Protein AF-A0A317SY64-F1 (afdb_monomer_lite)

Secondary structure (DSSP, 8-state):
---------------------------TTS--TTS----SPPPSS--PPPPPPPPPPHHHHHHHHHHHHHHHHHHTSTT--PPPPPTT---TTTSS--GGGGG------S---TTS---GGGS-GGGTGGGT----

Structure (mmCIF, N/CA/C/O backbone):
data_AF-A0A317SY64-F1
#
_entry.id   AF-A0A317SY64-F1
#
loop_
_atom_site.group_PDB
_atom_site.id
_atom_site.type_symbol
_atom_site.label_atom_id
_atom_site.label_alt_id
_atom_site.label_comp_id
_atom_site.label_asym_id
_atom_site.label_entity_id
_atom_site.label_seq_id
_atom_site.pdbx_PDB_ins_code
_atom_site.Cartn_x
_atom_site.Cartn_y
_atom_site.Cartn_z
_atom_site.occupancy
_atom_site.B_iso_or_equiv
_atom_site.auth_seq_id
_atom_site.auth_comp_id
_atom_site.auth_asym_id
_atom_site.auth_atom_id
_atom_site.pdbx_PDB_model_num
ATOM 1 N N . MET A 1 1 ? 81.385 -73.323 11.390 1.00 42.72 1 MET A N 1
ATOM 2 C CA . MET A 1 1 ? 80.982 -73.331 9.964 1.00 42.72 1 MET A CA 1
ATOM 3 C C . MET A 1 1 ? 80.923 -71.871 9.504 1.00 42.72 1 MET A C 1
ATOM 5 O O . MET A 1 1 ? 79.888 -71.245 9.625 1.00 42.72 1 MET A O 1
ATOM 9 N N . SER A 1 2 ? 82.038 -71.173 9.281 1.00 42.28 2 SER A N 1
ATOM 10 C CA . SER A 1 2 ? 82.942 -71.238 8.117 1.00 42.28 2 SER A CA 1
ATOM 11 C C . SER A 1 2 ? 82.227 -71.243 6.768 1.00 42.28 2 SER A C 1
ATOM 13 O O . SER A 1 2 ? 82.063 -72.303 6.176 1.00 42.28 2 SER A O 1
ATOM 15 N N . ARG A 1 3 ? 81.886 -70.054 6.260 1.00 48.53 3 ARG A N 1
ATOM 16 C CA . ARG A 1 3 ? 82.126 -69.690 4.853 1.00 48.53 3 ARG A CA 1
ATOM 17 C C . ARG A 1 3 ? 82.660 -68.264 4.819 1.00 48.53 3 ARG A C 1
ATOM 19 O O . ARG A 1 3 ? 81.912 -67.301 4.937 1.00 48.53 3 ARG A O 1
ATOM 26 N N . GLY A 1 4 ? 83.984 -68.174 4.776 1.00 39.56 4 GLY A N 1
ATOM 27 C CA . GLY A 1 4 ? 84.699 -66.925 4.586 1.00 39.56 4 GLY A CA 1
ATOM 28 C C . GLY A 1 4 ? 84.773 -66.517 3.117 1.00 39.56 4 GLY A C 1
ATOM 29 O O . GLY A 1 4 ? 84.416 -67.275 2.218 1.00 39.56 4 GLY A O 1
ATOM 30 N N . GLY A 1 5 ? 85.327 -65.323 2.919 1.00 41.75 5 GLY A N 1
ATOM 31 C CA . GLY A 1 5 ? 86.056 -64.967 1.707 1.00 41.75 5 GLY A CA 1
ATOM 32 C C . GLY A 1 5 ? 85.234 -64.307 0.608 1.00 41.75 5 GLY A C 1
ATOM 33 O O . GLY A 1 5 ? 84.983 -64.910 -0.428 1.00 41.75 5 GLY A O 1
ATOM 34 N N . ARG A 1 6 ? 84.931 -63.016 0.775 1.00 43.72 6 ARG A N 1
ATOM 35 C CA . ARG A 1 6 ? 84.718 -62.104 -0.358 1.00 43.72 6 ARG A CA 1
ATOM 36 C C . ARG A 1 6 ? 85.749 -60.973 -0.281 1.00 43.72 6 ARG A C 1
ATOM 38 O O . ARG A 1 6 ? 85.439 -59.851 0.095 1.00 43.72 6 ARG A O 1
ATOM 45 N N . GLY A 1 7 ? 87.004 -61.311 -0.594 1.00 43.38 7 GLY A N 1
ATOM 46 C CA . GLY A 1 7 ? 87.913 -60.355 -1.235 1.00 43.38 7 GLY A CA 1
ATOM 47 C C . GLY A 1 7 ? 87.353 -60.081 -2.635 1.00 43.38 7 GLY A C 1
ATOM 48 O O . GLY A 1 7 ? 86.737 -60.953 -3.235 1.00 43.38 7 GLY A O 1
ATOM 49 N N . GLY A 1 8 ? 87.409 -58.884 -3.187 1.00 41.44 8 GLY A N 1
ATOM 50 C CA . GLY A 1 8 ? 88.521 -57.955 -3.146 1.00 41.44 8 GLY A CA 1
ATOM 51 C C . GLY A 1 8 ? 88.724 -57.530 -4.596 1.00 41.44 8 GLY A C 1
ATOM 52 O O . GLY A 1 8 ? 89.198 -58.305 -5.414 1.00 41.44 8 GLY A O 1
ATOM 53 N N . PHE A 1 9 ? 88.237 -56.330 -4.888 1.00 39.56 9 PHE A N 1
ATOM 54 C CA . PHE A 1 9 ? 88.427 -55.503 -6.075 1.00 39.56 9 PHE A CA 1
ATOM 55 C C . PHE A 1 9 ? 89.703 -55.780 -6.902 1.00 39.56 9 PHE A C 1
ATOM 57 O O . PHE A 1 9 ? 90.787 -55.835 -6.325 1.00 39.56 9 PHE A O 1
ATOM 64 N N . ARG A 1 10 ? 89.603 -55.734 -8.245 1.00 43.59 10 ARG A N 1
ATOM 65 C CA . ARG A 1 10 ? 90.159 -54.655 -9.111 1.00 43.59 10 ARG A CA 1
ATOM 66 C C . ARG A 1 10 ? 90.205 -55.044 -10.598 1.00 43.59 10 ARG A C 1
ATOM 68 O O . ARG A 1 10 ? 90.651 -56.125 -10.953 1.00 43.59 10 ARG A O 1
ATOM 75 N N . GLY A 1 11 ? 89.841 -54.071 -11.433 1.00 38.19 11 GLY A N 1
ATOM 76 C CA . GLY A 1 11 ? 90.027 -54.035 -12.886 1.00 38.19 11 GLY A CA 1
ATOM 77 C C . GLY A 1 11 ? 88.705 -53.669 -13.562 1.00 38.19 11 GLY A C 1
ATOM 78 O O . GLY A 1 11 ? 87.815 -54.499 -13.612 1.00 38.19 11 GLY A O 1
ATOM 79 N N . GLY A 1 12 ? 88.432 -52.454 -14.028 1.00 41.75 12 GLY A N 1
ATOM 80 C CA . GLY A 1 12 ? 89.288 -51.312 -14.332 1.00 41.75 12 GLY A CA 1
ATOM 81 C C . GLY A 1 12 ? 88.802 -50.724 -15.661 1.00 41.75 12 GLY A C 1
ATOM 82 O O . GLY A 1 12 ? 89.059 -51.324 -16.695 1.00 41.75 12 GLY A O 1
ATOM 83 N N . GLY A 1 13 ? 88.107 -49.578 -15.610 1.00 38.66 13 GLY A N 1
ATOM 84 C CA . GLY A 1 13 ? 87.653 -48.780 -16.770 1.00 38.66 13 GLY A CA 1
ATOM 85 C C . GLY A 1 13 ? 86.379 -49.309 -17.453 1.00 38.66 13 GLY A C 1
ATOM 86 O O . GLY A 1 13 ? 86.152 -50.506 -17.487 1.00 38.66 13 GLY A O 1
ATOM 87 N N . ASN A 1 14 ? 85.472 -48.516 -18.024 1.00 40.38 14 ASN A N 1
ATOM 88 C CA . ASN A 1 14 ? 85.381 -47.071 -18.201 1.00 40.38 14 ASN A CA 1
ATOM 89 C C . ASN A 1 14 ? 83.910 -46.727 -18.563 1.00 40.38 14 ASN A C 1
ATOM 91 O O . ASN A 1 14 ? 83.360 -47.303 -19.492 1.00 40.38 14 ASN A O 1
ATOM 95 N N . PHE A 1 15 ? 83.310 -45.831 -17.779 1.00 42.59 15 PHE A N 1
ATOM 96 C CA . PHE A 1 15 ? 82.158 -44.933 -17.985 1.00 42.59 15 PHE A CA 1
ATOM 97 C C . PHE A 1 15 ? 81.267 -44.966 -19.249 1.00 42.59 15 PHE A C 1
ATOM 99 O O . PHE A 1 15 ? 81.743 -44.906 -20.378 1.00 42.59 15 PHE A O 1
ATOM 106 N N . GLY A 1 16 ? 79.962 -44.786 -18.983 1.00 39.19 16 GLY A N 1
ATOM 107 C CA . GLY A 1 16 ? 78.96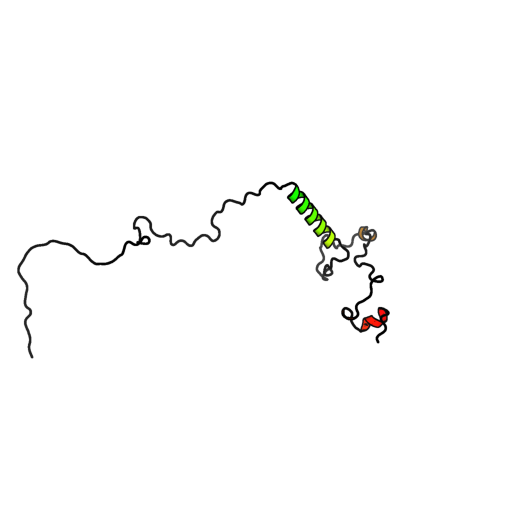2 -44.125 -19.842 1.00 39.19 16 GLY A CA 1
ATOM 108 C C . GLY A 1 16 ? 77.626 -44.874 -19.792 1.00 39.19 16 GLY A C 1
ATOM 109 O O . GLY A 1 16 ? 77.484 -45.884 -20.457 1.00 39.19 16 GLY A O 1
ATOM 110 N N . GLY A 1 17 ? 76.635 -44.555 -18.960 1.00 43.00 17 GLY A N 1
ATOM 111 C CA . GLY A 1 17 ? 76.038 -43.250 -18.686 1.00 43.00 17 GLY A CA 1
ATOM 112 C C . GLY A 1 17 ? 74.553 -43.361 -19.063 1.00 43.00 17 GLY A C 1
ATOM 113 O O . GLY A 1 17 ? 74.250 -43.712 -20.196 1.00 43.00 17 GLY A O 1
ATOM 114 N N . GLY A 1 18 ? 73.634 -43.117 -18.125 1.00 39.78 18 GLY A N 1
ATOM 115 C CA . GLY A 1 18 ? 72.197 -43.081 -18.428 1.00 39.78 18 GLY A CA 1
ATOM 116 C C . GLY A 1 18 ? 71.315 -43.639 -17.318 1.00 39.78 18 GLY A C 1
ATOM 117 O O . GLY A 1 18 ? 70.892 -44.789 -17.371 1.00 39.78 18 GLY A O 1
ATOM 118 N N . GLY A 1 19 ? 71.036 -42.810 -16.310 1.00 48.09 19 GLY A N 1
ATOM 119 C CA . GLY A 1 19 ? 69.940 -43.053 -15.379 1.00 48.09 19 GLY A CA 1
ATOM 120 C C . GLY A 1 19 ? 68.599 -42.962 -16.107 1.00 48.09 19 GLY A C 1
ATOM 121 O O . GLY A 1 19 ? 68.340 -41.995 -16.815 1.00 48.09 19 GLY A O 1
ATOM 122 N N . GLY A 1 20 ? 67.755 -43.969 -15.914 1.00 42.34 20 GLY A N 1
ATOM 123 C CA . GLY A 1 20 ? 66.376 -44.003 -16.392 1.00 42.34 20 GLY A CA 1
ATOM 124 C C . GLY A 1 20 ? 65.478 -44.548 -15.293 1.00 42.34 20 GLY A C 1
ATOM 125 O O . GLY A 1 20 ? 64.973 -45.662 -15.395 1.00 42.34 20 GLY A O 1
ATOM 126 N N . GLY A 1 21 ? 65.360 -43.789 -14.200 1.00 41.97 21 GLY A N 1
ATOM 127 C CA . GLY A 1 21 ? 64.334 -44.000 -13.182 1.00 41.97 21 GLY A CA 1
ATOM 128 C C . GLY A 1 21 ? 62.969 -43.655 -13.771 1.00 41.97 21 GLY A C 1
ATOM 129 O O . GLY A 1 21 ? 62.820 -42.643 -14.452 1.00 41.97 21 GLY A O 1
ATOM 130 N N . GLY A 1 22 ? 62.007 -44.548 -13.570 1.00 44.12 22 GLY A N 1
ATOM 131 C CA . GLY A 1 22 ? 60.723 -44.530 -14.249 1.00 44.12 22 GLY A CA 1
ATOM 132 C C . GLY A 1 22 ? 59.766 -43.421 -13.814 1.00 44.12 22 GLY A C 1
ATOM 133 O O . GLY A 1 22 ? 59.813 -42.930 -12.693 1.00 44.12 22 GLY A O 1
ATOM 134 N N . GLY A 1 23 ? 58.807 -43.168 -14.705 1.00 48.53 23 GLY A N 1
ATOM 135 C CA . GLY A 1 23 ? 57.405 -43.026 -14.323 1.00 48.53 23 GLY A CA 1
ATOM 136 C C . GLY A 1 23 ? 56.928 -41.619 -13.985 1.00 48.53 23 GLY A C 1
ATOM 137 O O . GLY A 1 23 ? 56.917 -41.214 -12.831 1.00 48.53 23 GLY A O 1
ATOM 138 N N . GLY A 1 24 ? 56.379 -40.945 -14.992 1.00 49.06 24 GLY A N 1
ATOM 139 C CA . GLY A 1 24 ? 55.455 -39.829 -14.819 1.00 49.06 24 GLY A CA 1
ATOM 140 C C . GLY A 1 24 ? 54.746 -39.550 -16.136 1.00 49.06 24 GLY A C 1
ATOM 141 O O . GLY A 1 24 ? 55.224 -38.759 -16.937 1.00 49.06 24 GLY A O 1
ATOM 142 N N . MET A 1 25 ? 53.657 -40.276 -16.399 1.00 48.28 25 MET A N 1
ATOM 143 C CA . MET A 1 25 ? 52.815 -40.128 -17.588 1.00 48.28 25 MET A CA 1
ATOM 144 C C . MET A 1 25 ? 52.417 -38.662 -17.820 1.00 48.28 25 MET A C 1
ATOM 146 O O . MET A 1 25 ? 51.696 -38.074 -17.016 1.00 48.28 25 MET A O 1
ATOM 150 N N . GLY A 1 26 ? 52.814 -38.114 -18.970 1.00 50.81 26 GLY A N 1
ATOM 151 C CA . GLY A 1 26 ? 52.243 -36.896 -19.538 1.00 50.81 26 GLY A CA 1
ATOM 152 C C . GLY A 1 26 ? 50.821 -37.156 -20.029 1.00 50.81 26 GLY A C 1
ATOM 153 O O . GLY A 1 26 ? 50.593 -37.385 -21.213 1.00 50.81 26 GLY A O 1
ATOM 154 N N . GLY A 1 27 ? 49.861 -37.179 -19.106 1.00 58.81 27 GLY A N 1
ATOM 155 C CA . GLY A 1 27 ? 48.469 -36.888 -19.444 1.00 58.81 27 GLY A CA 1
ATOM 156 C C . GLY A 1 27 ? 48.284 -35.377 -19.648 1.00 58.81 27 GLY A C 1
ATOM 157 O O . GLY A 1 27 ? 49.171 -34.608 -19.283 1.00 58.81 27 GLY A O 1
ATOM 158 N N . PRO A 1 28 ? 47.123 -34.908 -20.136 1.00 60.75 28 PRO A N 1
ATOM 159 C CA . PRO A 1 28 ? 46.818 -33.472 -20.258 1.00 60.75 28 PRO A CA 1
ATOM 160 C C . PRO A 1 28 ? 46.777 -32.719 -18.909 1.00 60.75 28 PRO A C 1
ATOM 162 O O . PRO A 1 28 ? 46.521 -31.522 -18.876 1.00 60.75 28 PRO A O 1
ATOM 165 N N . PHE A 1 29 ? 47.025 -33.427 -17.803 1.00 60.09 29 PHE A N 1
ATOM 166 C CA . PHE A 1 29 ? 47.128 -32.928 -16.432 1.00 60.09 29 PHE A CA 1
ATOM 167 C C . PHE A 1 29 ? 48.529 -33.161 -15.830 1.00 60.09 29 PHE A C 1
ATOM 169 O O . PHE A 1 29 ? 48.696 -33.100 -14.614 1.00 60.09 29 PHE A O 1
ATOM 176 N N . GLY A 1 30 ? 49.524 -33.505 -16.658 1.00 61.59 30 GLY A N 1
ATOM 177 C CA . GLY A 1 30 ? 50.922 -33.578 -16.239 1.00 61.59 30 GLY A CA 1
ATOM 178 C C . GLY A 1 30 ? 51.391 -32.207 -15.759 1.00 61.59 30 GLY A C 1
ATOM 179 O O . GLY A 1 30 ? 51.041 -31.194 -16.356 1.00 61.59 30 GLY A O 1
ATOM 180 N N . HIS A 1 31 ? 52.132 -32.183 -14.654 1.00 63.72 31 HIS A N 1
ATOM 181 C CA . HIS A 1 31 ? 52.641 -30.963 -14.035 1.00 63.72 31 HIS A CA 1
ATOM 182 C C . HIS A 1 31 ? 53.563 -30.237 -15.029 1.00 63.72 31 HIS A C 1
ATOM 184 O O . HIS A 1 31 ? 54.696 -30.669 -15.234 1.00 63.72 31 HIS A O 1
ATOM 190 N N . ASP A 1 32 ? 53.047 -29.200 -15.692 1.00 70.31 32 ASP A N 1
ATOM 191 C CA . ASP A 1 32 ? 53.819 -28.347 -16.593 1.00 70.31 32 ASP A CA 1
ATOM 192 C C . ASP A 1 32 ? 54.788 -27.508 -15.741 1.00 70.31 32 ASP A C 1
ATOM 194 O O . ASP A 1 32 ? 54.327 -26.686 -14.943 1.00 70.31 32 ASP A O 1
ATOM 198 N N . PRO A 1 33 ? 56.114 -27.735 -15.830 1.00 70.62 33 PRO A N 1
ATOM 199 C CA . PRO A 1 33 ? 57.090 -27.038 -14.996 1.00 70.62 33 PRO A CA 1
ATOM 200 C C . PRO A 1 33 ? 57.112 -25.522 -15.236 1.00 70.62 33 PRO A C 1
ATOM 202 O O . PRO A 1 33 ? 57.581 -24.792 -14.363 1.00 70.62 33 PRO A O 1
ATOM 205 N N . ASP A 1 34 ? 56.583 -25.051 -16.369 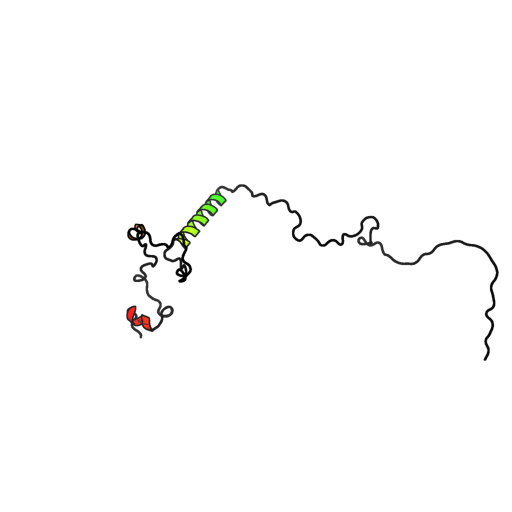1.00 76.94 34 ASP A N 1
ATOM 206 C CA . ASP A 1 34 ? 56.505 -23.629 -16.703 1.00 76.94 34 ASP A CA 1
ATOM 207 C C . ASP A 1 34 ? 55.224 -22.954 -16.165 1.00 76.94 34 ASP A C 1
ATOM 209 O O . ASP A 1 34 ? 55.121 -21.725 -16.186 1.00 76.94 34 ASP A O 1
ATOM 213 N N . ASN A 1 35 ? 54.260 -23.721 -15.631 1.00 72.75 35 ASN A N 1
ATOM 214 C CA . ASN A 1 35 ? 53.009 -23.202 -15.070 1.00 72.75 35 ASN A CA 1
ATOM 215 C C . ASN A 1 35 ? 52.678 -23.853 -13.709 1.00 72.75 35 ASN A C 1
ATOM 217 O O . ASN A 1 35 ? 51.888 -24.805 -13.647 1.00 72.75 35 ASN A O 1
ATOM 221 N N . PRO A 1 36 ? 53.259 -23.359 -12.597 1.00 76.25 36 PRO A N 1
ATOM 222 C CA . PRO A 1 36 ? 52.965 -23.891 -11.273 1.00 76.25 36 PRO A CA 1
ATOM 223 C C . PRO A 1 36 ? 51.478 -23.683 -10.925 1.00 76.25 36 PRO A C 1
ATOM 225 O O . PRO A 1 36 ? 50.932 -22.610 -11.186 1.00 76.25 36 PRO A O 1
ATOM 228 N N . PRO A 1 37 ? 50.801 -24.677 -10.321 1.00 73.19 37 PRO A N 1
ATOM 229 C CA . PRO A 1 37 ? 49.408 -24.531 -9.920 1.00 73.19 37 PRO A CA 1
ATOM 230 C C . PRO A 1 37 ? 49.269 -23.463 -8.833 1.00 73.19 37 PRO A C 1
ATOM 232 O O . PRO A 1 37 ? 50.032 -23.429 -7.865 1.00 73.19 37 PRO A O 1
ATOM 235 N N . ASP A 1 38 ? 48.270 -22.601 -8.997 1.00 76.19 38 ASP A N 1
ATOM 236 C CA . ASP A 1 38 ? 47.914 -21.604 -7.998 1.00 76.19 38 ASP A CA 1
ATOM 237 C C . ASP A 1 38 ? 47.234 -22.292 -6.803 1.00 76.19 38 ASP A C 1
ATOM 239 O O . ASP A 1 38 ? 46.145 -22.857 -6.923 1.00 76.19 38 ASP A O 1
ATOM 243 N N . TYR A 1 39 ? 47.912 -22.281 -5.654 1.00 76.81 39 TYR A N 1
ATOM 244 C CA . TYR A 1 39 ? 47.413 -22.821 -4.385 1.00 76.81 39 TYR A CA 1
ATOM 245 C C . TYR A 1 39 ? 46.709 -21.759 -3.530 1.00 76.81 39 TYR A C 1
ATOM 247 O O . TYR A 1 39 ? 46.363 -22.028 -2.375 1.00 76.81 39 TYR A O 1
ATOM 255 N N . SER A 1 40 ? 46.532 -20.542 -4.054 1.00 78.56 40 SER A N 1
ATOM 256 C CA . SER A 1 40 ? 45.777 -19.508 -3.363 1.00 78.56 40 SER A CA 1
ATOM 257 C C . SER A 1 40 ? 44.300 -19.898 -3.273 1.00 78.56 40 SER A C 1
ATOM 259 O O . SER A 1 40 ? 43.727 -20.551 -4.148 1.00 78.56 40 SER A O 1
ATOM 261 N N . THR A 1 41 ? 43.661 -19.544 -2.161 1.00 81.81 41 THR A N 1
ATOM 262 C CA . THR A 1 41 ? 42.221 -19.748 -2.021 1.00 81.81 41 THR A CA 1
ATOM 263 C C . THR A 1 41 ? 41.505 -18.838 -3.008 1.00 81.81 41 THR A C 1
ATOM 265 O O . THR A 1 41 ? 41.751 -17.632 -2.999 1.00 81.81 41 THR A O 1
ATOM 268 N N . THR A 1 42 ? 40.581 -19.381 -3.800 1.00 79.44 42 THR A N 1
ATOM 269 C CA . THR A 1 42 ? 39.721 -18.566 -4.665 1.00 79.44 42 THR A CA 1
ATOM 270 C C . THR A 1 42 ? 39.034 -17.481 -3.844 1.00 79.44 42 THR A C 1
ATOM 272 O O . THR A 1 42 ? 38.459 -17.774 -2.790 1.00 79.44 42 THR A O 1
ATOM 275 N N . GLU A 1 43 ? 39.068 -16.242 -4.325 1.00 83.25 43 GLU A N 1
ATOM 276 C CA . GLU A 1 43 ? 38.383 -15.137 -3.665 1.00 83.25 43 GLU A CA 1
ATOM 277 C C . GLU A 1 43 ? 36.883 -15.439 -3.537 1.00 83.25 43 GLU A C 1
ATOM 279 O O . GLU A 1 43 ? 36.246 -15.904 -4.484 1.00 83.25 43 GLU A O 1
ATOM 284 N N . LEU A 1 44 ? 36.302 -15.154 -2.366 1.00 86.56 44 LEU A N 1
ATOM 285 C CA . LEU A 1 44 ? 34.871 -15.373 -2.105 1.00 86.56 44 LEU A CA 1
ATOM 286 C C . LEU A 1 44 ? 33.971 -14.593 -3.078 1.00 86.56 44 LEU A C 1
ATOM 288 O O . LEU A 1 44 ? 32.844 -15.006 -3.347 1.00 86.56 44 LEU A O 1
ATOM 292 N N . PHE A 1 45 ? 34.472 -13.469 -3.594 1.00 85.62 45 PHE A N 1
ATOM 293 C CA . PHE A 1 45 ? 33.772 -12.592 -4.524 1.00 85.62 45 PHE A CA 1
ATOM 294 C C . PHE A 1 45 ? 34.725 -12.185 -5.647 1.00 85.62 45 PHE A C 1
ATOM 296 O O . PHE A 1 45 ? 35.335 -11.119 -5.557 1.00 85.62 45 PHE A O 1
ATOM 303 N N . PRO A 1 46 ? 34.874 -13.015 -6.697 1.00 88.31 46 PRO A N 1
ATOM 304 C CA . PRO A 1 46 ? 35.682 -12.629 -7.841 1.00 88.31 46 PRO A CA 1
ATOM 305 C C . PRO A 1 46 ? 35.136 -11.320 -8.436 1.00 88.31 46 PRO A C 1
ATOM 307 O O . PRO A 1 46 ? 33.916 -11.109 -8.428 1.00 88.31 46 PRO A O 1
ATOM 310 N N . PRO A 1 47 ? 35.996 -10.439 -8.969 1.00 87.50 47 PRO A N 1
ATOM 311 C CA . PRO A 1 47 ? 35.564 -9.173 -9.544 1.00 87.50 47 PRO A CA 1
ATOM 312 C C . PRO A 1 47 ? 34.685 -9.430 -10.774 1.00 87.50 47 PRO A C 1
ATOM 314 O O . PRO A 1 47 ? 35.168 -9.740 -11.862 1.00 87.50 47 PRO A O 1
ATOM 317 N N . GLN A 1 48 ? 33.370 -9.313 -10.596 1.00 87.19 48 GLN A N 1
ATOM 318 C CA . GLN A 1 48 ? 32.395 -9.399 -11.679 1.00 87.19 48 GLN A CA 1
ATOM 319 C C . GLN A 1 48 ? 32.030 -7.994 -12.166 1.00 87.19 48 GLN A C 1
ATOM 321 O O . GLN A 1 48 ? 31.879 -7.083 -11.343 1.00 87.19 48 GLN A O 1
ATOM 326 N N . PRO A 1 49 ? 31.858 -7.782 -13.486 1.00 88.75 49 PRO A N 1
ATOM 327 C CA . PRO A 1 49 ? 31.334 -6.519 -13.977 1.00 88.75 49 PRO A CA 1
ATOM 328 C C . PRO A 1 49 ? 29.935 -6.291 -13.385 1.00 88.75 49 PRO A C 1
ATOM 330 O O . PRO A 1 49 ? 29.152 -7.241 -13.273 1.00 88.75 49 PRO A O 1
ATOM 333 N N . PRO A 1 50 ? 29.595 -5.051 -12.995 1.00 89.88 50 PRO A N 1
ATOM 334 C CA . PRO A 1 50 ? 28.285 -4.773 -12.434 1.00 89.88 50 PRO A CA 1
ATOM 335 C C . PRO A 1 50 ? 27.196 -5.098 -13.468 1.00 89.88 50 PRO A C 1
ATOM 337 O O . PRO A 1 50 ? 27.381 -4.827 -14.660 1.00 89.88 50 PRO A O 1
ATOM 340 N N . PRO A 1 51 ? 26.044 -5.649 -13.048 1.00 91.56 51 PRO A N 1
ATOM 341 C CA . PRO A 1 51 ? 24.942 -5.895 -13.965 1.00 91.56 51 PRO A CA 1
ATOM 342 C C . PRO A 1 51 ? 24.446 -4.561 -14.533 1.00 91.56 51 PRO A C 1
ATOM 344 O O . PRO A 1 51 ? 24.033 -3.672 -13.786 1.00 91.56 51 PRO A O 1
ATOM 347 N N . VAL A 1 52 ? 24.479 -4.414 -15.858 1.00 92.25 52 VAL A N 1
ATOM 348 C CA . VAL A 1 52 ? 23.953 -3.225 -16.541 1.00 92.25 52 VAL A CA 1
ATOM 349 C C . VAL A 1 52 ? 22.445 -3.408 -16.737 1.00 92.25 52 VAL A C 1
ATOM 351 O O . VAL A 1 52 ? 22.034 -4.348 -17.420 1.00 92.25 52 VAL A O 1
ATOM 354 N N . PRO A 1 53 ? 21.591 -2.555 -16.144 1.00 90.19 53 PRO A N 1
ATOM 355 C CA . PRO A 1 53 ? 20.152 -2.689 -16.299 1.00 90.19 53 PRO A CA 1
ATOM 356 C C . PRO A 1 53 ? 19.712 -2.234 -17.693 1.00 90.19 53 PRO A C 1
ATOM 358 O O . PRO A 1 53 ? 20.094 -1.163 -18.167 1.00 90.19 53 PRO A O 1
ATOM 361 N N . ASN A 1 54 ? 18.837 -3.016 -18.323 1.00 89.75 54 ASN A N 1
ATOM 362 C CA . ASN A 1 54 ? 18.174 -2.593 -19.551 1.00 89.75 54 ASN A CA 1
ATOM 363 C C . ASN A 1 54 ? 17.178 -1.454 -19.262 1.00 89.75 54 ASN A C 1
ATOM 365 O O . ASN A 1 54 ? 16.539 -1.443 -18.202 1.00 89.75 54 ASN A O 1
ATOM 369 N N . PRO A 1 55 ? 16.999 -0.497 -20.192 1.00 91.25 55 PRO A N 1
ATOM 370 C CA . PRO A 1 55 ? 15.964 0.515 -20.047 1.00 91.25 55 PRO A CA 1
ATOM 371 C C . PRO A 1 55 ? 14.584 -0.148 -20.067 1.00 91.25 55 PRO A C 1
ATOM 373 O O . PRO A 1 55 ? 14.320 -1.033 -20.878 1.00 91.25 55 PRO A O 1
ATOM 376 N N . LEU A 1 56 ? 13.679 0.310 -19.198 1.00 91.88 56 LEU A N 1
ATOM 377 C CA . LEU A 1 56 ? 12.356 -0.304 -19.089 1.00 91.88 56 LEU A CA 1
ATOM 378 C C . LEU A 1 56 ? 11.548 -0.138 -20.385 1.00 91.88 56 LEU A C 1
ATOM 380 O O . LEU A 1 56 ? 11.459 0.955 -20.960 1.00 91.88 56 LEU A O 1
ATOM 384 N N . SER A 1 57 ? 10.844 -1.193 -20.775 1.00 96.00 57 SER A N 1
ATOM 385 C CA . SER A 1 57 ? 9.793 -1.139 -21.787 1.00 96.00 57 SER A CA 1
ATOM 386 C C . SER A 1 57 ? 8.566 -0.360 -21.281 1.00 96.00 57 SER A C 1
ATOM 388 O O . SER A 1 57 ? 8.334 -0.193 -20.079 1.00 96.00 57 SER A O 1
ATOM 390 N N . LYS A 1 58 ? 7.722 0.130 -22.200 1.00 96.81 58 LYS A N 1
ATOM 391 C CA . LYS A 1 58 ? 6.459 0.820 -21.856 1.00 96.81 58 LYS A CA 1
ATOM 392 C C . LYS A 1 58 ? 5.512 -0.079 -21.046 1.00 96.81 58 LYS A C 1
ATOM 394 O O . LYS A 1 58 ? 4.821 0.420 -20.154 1.00 96.81 58 LYS A O 1
ATOM 399 N N . ASN A 1 59 ? 5.514 -1.382 -21.335 1.00 97.38 59 ASN A N 1
ATOM 400 C CA . ASN A 1 59 ? 4.690 -2.375 -20.642 1.00 97.38 59 ASN A CA 1
ATOM 401 C C . ASN A 1 59 ? 5.194 -2.610 -19.214 1.00 97.38 59 ASN A C 1
ATOM 403 O O . ASN A 1 59 ? 4.414 -2.560 -18.266 1.00 97.38 59 ASN A O 1
ATOM 407 N N . GLU A 1 60 ? 6.506 -2.768 -19.048 1.00 97.31 60 GLU A N 1
ATOM 408 C CA . GLU A 1 60 ? 7.148 -2.940 -17.740 1.00 97.31 60 GLU A CA 1
ATOM 409 C C . GLU A 1 60 ? 6.894 -1.738 -16.832 1.00 97.31 60 GLU A C 1
ATOM 411 O O . GLU A 1 60 ? 6.538 -1.912 -15.669 1.00 97.31 60 GLU A O 1
ATOM 416 N N . ARG A 1 61 ? 6.961 -0.512 -17.370 1.00 96.81 61 ARG A N 1
ATOM 417 C CA . ARG A 1 61 ? 6.592 0.698 -16.617 1.00 96.81 61 ARG A CA 1
ATOM 418 C C . ARG A 1 61 ? 5.167 0.631 -16.068 1.00 96.81 61 ARG A C 1
ATOM 420 O O . ARG A 1 61 ? 4.956 0.937 -14.896 1.00 96.81 61 ARG A O 1
ATOM 427 N N . HIS A 1 62 ? 4.199 0.213 -16.885 1.00 97.81 62 HIS A N 1
ATOM 428 C CA . HIS A 1 62 ? 2.809 0.068 -16.444 1.00 97.81 62 HIS A CA 1
ATOM 429 C C . HIS A 1 62 ? 2.646 -1.020 -15.382 1.00 97.81 62 HIS A C 1
ATOM 431 O O . HIS A 1 62 ? 1.917 -0.819 -14.410 1.00 97.81 62 HIS A O 1
ATOM 437 N N . ILE A 1 63 ? 3.332 -2.152 -15.541 1.00 97.69 63 ILE A N 1
ATOM 438 C CA . ILE A 1 63 ? 3.301 -3.258 -14.577 1.00 97.69 63 ILE A CA 1
ATOM 439 C C . ILE A 1 63 ? 3.879 -2.802 -13.236 1.00 97.69 63 ILE A C 1
ATOM 441 O O . ILE A 1 63 ? 3.237 -2.980 -12.202 1.00 97.69 63 ILE A O 1
ATOM 445 N N . VAL A 1 64 ? 5.037 -2.137 -13.247 1.00 97.00 64 VAL A N 1
ATOM 446 C CA . VAL A 1 64 ? 5.681 -1.604 -12.038 1.00 97.00 64 VAL A CA 1
ATOM 447 C C . VAL A 1 64 ? 4.793 -0.560 -11.360 1.00 97.00 64 VAL A C 1
ATOM 449 O O . VAL A 1 64 ? 4.615 -0.607 -10.142 1.00 97.00 64 VAL A O 1
ATOM 452 N N . ALA A 1 65 ? 4.189 0.352 -12.126 1.00 97.56 65 ALA A N 1
ATOM 453 C CA . ALA A 1 65 ? 3.261 1.343 -11.586 1.00 97.56 65 ALA A CA 1
ATOM 454 C C . ALA A 1 65 ? 2.043 0.675 -10.929 1.00 97.56 65 ALA A C 1
ATOM 456 O O . ALA A 1 65 ? 1.706 0.979 -9.784 1.00 97.56 65 ALA A O 1
ATOM 457 N N . ARG A 1 66 ? 1.423 -0.295 -11.612 1.00 98.00 66 ARG A N 1
ATOM 458 C CA . ARG A 1 66 ? 0.287 -1.060 -11.083 1.00 98.00 66 ARG A CA 1
ATOM 459 C C . ARG A 1 66 ? 0.658 -1.813 -9.810 1.00 98.00 66 ARG A C 1
ATOM 461 O O . ARG A 1 66 ? -0.108 -1.782 -8.852 1.00 98.00 66 ARG A O 1
ATOM 468 N N . TYR A 1 67 ? 1.818 -2.462 -9.792 1.00 98.00 67 TYR A N 1
ATOM 469 C CA . TYR A 1 67 ? 2.298 -3.219 -8.642 1.00 98.00 67 TYR A CA 1
ATOM 470 C C . TYR A 1 67 ? 2.492 -2.325 -7.411 1.00 98.00 67 TYR A C 1
ATOM 472 O O . TYR A 1 67 ? 2.015 -2.657 -6.326 1.00 98.00 67 TYR A O 1
ATOM 480 N N . ARG A 1 68 ? 3.112 -1.151 -7.583 1.00 97.44 68 ARG A N 1
ATOM 481 C CA . ARG A 1 68 ? 3.284 -0.168 -6.500 1.00 97.44 68 ARG A CA 1
ATOM 482 C C . ARG A 1 68 ? 1.940 0.297 -5.944 1.00 97.44 68 ARG A C 1
ATOM 484 O O . ARG A 1 68 ? 1.729 0.234 -4.736 1.00 97.44 68 ARG A O 1
ATOM 491 N N . LEU A 1 69 ? 1.008 0.663 -6.825 1.00 97.50 69 LEU A N 1
ATOM 492 C CA . LEU A 1 69 ? -0.343 1.069 -6.428 1.00 97.50 69 LEU A CA 1
ATOM 493 C C . LEU A 1 69 ? -1.096 -0.050 -5.702 1.00 97.50 69 LEU A C 1
ATOM 495 O O . LEU A 1 69 ? -1.801 0.200 -4.729 1.00 97.50 69 LEU A O 1
ATOM 499 N N . TYR A 1 70 ? -0.967 -1.290 -6.171 1.00 96.31 70 TYR A N 1
ATOM 500 C CA . TYR A 1 70 ? -1.602 -2.445 -5.545 1.00 96.31 70 TYR A CA 1
ATOM 501 C C . TYR A 1 70 ? -1.063 -2.683 -4.132 1.00 96.31 70 TYR A C 1
ATOM 503 O O . TYR A 1 70 ? -1.841 -2.846 -3.193 1.00 96.31 70 TYR A O 1
ATOM 511 N N . ARG A 1 71 ? 0.261 -2.608 -3.964 1.00 95.50 71 ARG A N 1
ATOM 512 C CA . ARG A 1 71 ? 0.921 -2.719 -2.662 1.00 95.50 71 ARG A CA 1
ATOM 513 C C . ARG A 1 71 ? 0.438 -1.645 -1.688 1.00 95.50 71 ARG A C 1
ATOM 515 O O . ARG A 1 71 ? 0.094 -1.963 -0.553 1.00 95.50 71 ARG A O 1
ATOM 522 N N . GLU A 1 72 ? 0.359 -0.392 -2.130 1.00 91.50 72 GLU A N 1
ATOM 523 C CA . GLU A 1 72 ? -0.174 0.699 -1.306 1.00 91.50 72 GLU A CA 1
ATOM 524 C C . GLU A 1 72 ? -1.638 0.470 -0.925 1.00 91.50 72 GLU A C 1
ATOM 526 O O . GLU A 1 72 ? -2.006 0.677 0.227 1.00 91.50 72 GLU A O 1
ATOM 531 N N . LYS A 1 73 ? -2.477 -0.004 -1.854 1.00 91.38 73 LYS A N 1
ATOM 532 C CA . LYS A 1 73 ? -3.889 -0.312 -1.577 1.00 91.38 73 LYS A CA 1
ATOM 533 C C . LYS A 1 73 ? -4.059 -1.430 -0.555 1.00 91.38 73 LYS A C 1
ATOM 535 O O . LYS A 1 73 ? -4.927 -1.308 0.303 1.00 91.38 73 LYS A O 1
ATOM 540 N N . ILE A 1 74 ? -3.247 -2.487 -0.633 1.00 90.25 74 ILE A N 1
ATOM 541 C CA . ILE A 1 74 ? -3.270 -3.562 0.365 1.00 90.25 74 ILE A CA 1
ATOM 542 C C . ILE A 1 74 ? -2.903 -2.992 1.730 1.00 90.25 74 ILE A C 1
ATOM 544 O O . ILE A 1 74 ? -3.675 -3.150 2.667 1.00 90.25 74 ILE A O 1
ATOM 548 N N . HIS A 1 75 ? -1.772 -2.291 1.842 1.00 85.38 75 HIS A N 1
ATOM 549 C CA . HIS A 1 75 ? -1.277 -1.807 3.133 1.00 85.38 75 HIS A CA 1
ATOM 550 C C . HIS A 1 75 ? -2.119 -0.675 3.739 1.00 85.38 75 HIS A C 1
ATOM 552 O O . HIS A 1 75 ? -2.215 -0.565 4.958 1.00 85.38 75 HIS A O 1
ATOM 558 N N . ASN A 1 76 ? -2.759 0.148 2.906 1.00 84.75 76 ASN A N 1
ATOM 559 C CA . ASN A 1 76 ? -3.671 1.205 3.351 1.00 84.75 76 ASN A CA 1
ATOM 560 C C . ASN A 1 76 ? -5.118 0.712 3.516 1.00 84.75 76 ASN A C 1
ATOM 562 O O . ASN A 1 76 ? -5.994 1.490 3.903 1.00 84.75 76 ASN A O 1
ATOM 566 N N . GLY A 1 77 ? -5.388 -0.553 3.190 1.00 83.56 77 GLY A N 1
ATOM 567 C CA . GLY A 1 77 ? -6.716 -1.140 3.238 1.00 83.56 77 GLY A CA 1
ATOM 568 C C . GLY A 1 77 ? -7.179 -1.452 4.668 1.00 83.56 77 GLY A C 1
ATOM 569 O O . GLY A 1 77 ? -6.363 -1.738 5.544 1.00 83.56 77 GLY A O 1
ATOM 570 N N . PRO A 1 78 ? -8.502 -1.474 4.915 1.00 81.25 78 PRO A N 1
ATOM 571 C CA . PRO A 1 78 ? -9.070 -1.823 6.223 1.00 81.25 78 PRO A CA 1
ATOM 572 C C . PRO A 1 78 ? -8.818 -3.289 6.620 1.00 81.25 78 PRO A C 1
ATOM 574 O O . PRO A 1 78 ? -8.956 -3.652 7.782 1.00 81.25 78 PRO A O 1
ATOM 577 N N . LEU A 1 79 ? -8.438 -4.132 5.656 1.00 80.25 79 LEU A N 1
ATOM 578 C CA . LEU A 1 79 ? -8.105 -5.541 5.869 1.00 80.25 79 LEU A CA 1
ATOM 579 C C . LEU A 1 79 ? -6.619 -5.765 6.198 1.00 80.25 79 LEU A C 1
ATOM 581 O O . LEU A 1 79 ? -6.207 -6.905 6.387 1.00 80.25 79 LEU A O 1
ATOM 585 N N . TYR A 1 80 ? -5.795 -4.711 6.261 1.00 83.44 80 TYR A N 1
ATOM 586 C CA . TYR A 1 80 ? -4.383 -4.857 6.607 1.00 83.44 80 TYR A CA 1
ATOM 587 C C . TYR A 1 80 ? -4.202 -5.003 8.121 1.00 83.44 80 TYR A C 1
ATOM 589 O O . TYR A 1 80 ? -4.249 -4.034 8.890 1.00 83.44 80 TYR A O 1
ATOM 597 N N . THR A 1 81 ? -3.986 -6.241 8.557 1.00 76.50 81 THR A N 1
ATOM 598 C CA . THR A 1 81 ? -3.786 -6.595 9.963 1.00 76.50 81 THR A CA 1
ATOM 599 C C . THR A 1 81 ? -2.358 -6.273 10.398 1.00 76.50 81 THR A C 1
ATOM 601 O O . THR A 1 81 ? -1.482 -7.133 10.440 1.00 76.50 81 THR A O 1
ATOM 604 N N . VAL A 1 82 ? -2.105 -5.008 10.735 1.00 70.81 82 VAL A N 1
ATOM 605 C CA . VAL A 1 82 ? -0.888 -4.637 11.470 1.00 70.81 82 VAL A CA 1
ATOM 606 C C . VAL A 1 82 ? -1.102 -4.982 12.934 1.00 70.81 82 VAL A C 1
ATOM 608 O O . VAL A 1 82 ? -2.018 -4.432 13.558 1.00 70.81 82 VAL A O 1
ATOM 611 N N . MET A 1 83 ? -0.248 -5.857 13.468 1.00 65.00 83 MET A N 1
ATOM 612 C CA . MET A 1 83 ? -0.123 -6.092 14.906 1.00 65.00 83 MET A CA 1
ATOM 613 C C . MET A 1 83 ? -0.044 -4.738 15.618 1.00 65.00 83 MET A C 1
ATOM 615 O O . MET A 1 83 ? 0.756 -3.883 15.237 1.00 65.00 83 MET A O 1
ATOM 619 N N . GLY A 1 84 ? -0.923 -4.507 16.595 1.00 66.44 84 GLY A N 1
ATOM 620 C CA . GLY A 1 84 ? -0.979 -3.238 17.321 1.00 66.44 84 GLY A CA 1
ATOM 621 C C . GLY A 1 84 ? 0.389 -2.838 17.880 1.00 66.44 84 GLY A C 1
ATOM 622 O O . GLY A 1 84 ? 1.234 -3.689 18.161 1.00 66.44 84 GLY A O 1
ATOM 623 N N . LYS A 1 85 ? 0.613 -1.528 18.028 1.00 68.50 85 LYS A N 1
ATOM 624 C CA . LYS A 1 85 ? 1.859 -0.977 18.573 1.00 68.50 85 LYS A CA 1
ATOM 625 C C . LYS A 1 85 ? 2.141 -1.644 19.928 1.00 68.50 85 LYS A C 1
ATOM 627 O O . LYS A 1 85 ? 1.302 -1.579 20.826 1.00 68.50 85 LYS A O 1
ATOM 632 N N . LYS A 1 86 ? 3.277 -2.340 20.056 1.00 69.12 86 LYS A N 1
ATOM 633 C CA . LYS A 1 86 ? 3.674 -2.963 21.328 1.00 69.12 86 LYS A CA 1
ATOM 634 C C . LYS A 1 86 ? 3.913 -1.851 22.352 1.00 69.12 86 LYS A C 1
ATOM 636 O O . LYS A 1 86 ? 4.607 -0.882 22.046 1.00 69.12 86 LYS A O 1
ATOM 641 N N . ARG A 1 87 ? 3.331 -1.986 23.549 1.00 68.94 87 ARG A N 1
ATOM 642 C CA . ARG A 1 87 ? 3.570 -1.058 24.669 1.00 68.94 87 ARG A CA 1
ATOM 643 C C . ARG A 1 87 ? 5.082 -0.959 24.914 1.00 68.94 87 ARG A C 1
ATOM 645 O O . ARG A 1 87 ? 5.740 -1.992 24.982 1.00 68.94 87 ARG A O 1
ATOM 652 N N . GLY A 1 88 ? 5.617 0.260 24.993 1.00 71.56 88 GLY A N 1
ATOM 653 C CA . GLY A 1 88 ? 7.055 0.514 25.161 1.00 71.56 88 GLY A CA 1
ATOM 654 C C . GLY A 1 88 ? 7.861 0.699 23.867 1.00 71.56 88 GLY A C 1
ATOM 655 O O . GLY A 1 88 ? 9.041 1.017 23.950 1.00 71.56 88 GLY A O 1
ATOM 656 N N . MET A 1 89 ? 7.252 0.550 22.682 1.00 75.31 89 MET A N 1
ATOM 657 C CA . MET A 1 89 ? 7.857 0.934 21.395 1.00 75.31 89 MET A CA 1
ATOM 658 C C . MET A 1 89 ? 7.254 2.266 20.922 1.00 75.31 89 MET A C 1
ATOM 660 O O . MET A 1 89 ? 6.486 2.319 19.955 1.00 75.31 89 MET A O 1
ATOM 664 N N . GLU A 1 90 ? 7.538 3.327 21.673 1.00 81.81 90 GLU A N 1
ATOM 665 C CA . GLU A 1 90 ? 7.120 4.694 21.359 1.00 81.81 90 GLU A CA 1
ATOM 666 C C . GLU A 1 90 ? 8.250 5.419 20.623 1.00 81.81 90 GLU A C 1
ATOM 668 O O . GLU A 1 90 ? 9.410 5.380 21.026 1.00 81.81 90 GLU A O 1
ATOM 673 N N . ASP A 1 91 ? 7.909 6.056 19.510 1.00 81.62 91 ASP A N 1
ATOM 674 C CA . ASP A 1 91 ? 8.813 6.904 18.751 1.00 81.62 91 ASP A CA 1
ATOM 675 C C . ASP A 1 91 ? 8.956 8.256 19.477 1.00 81.62 91 ASP A C 1
ATOM 677 O O . ASP A 1 91 ? 7.969 9.003 19.565 1.00 81.62 91 ASP A O 1
ATOM 681 N N . PRO A 1 92 ? 10.163 8.614 19.957 1.00 81.25 92 PRO A N 1
ATOM 682 C CA . PRO A 1 92 ? 10.389 9.805 20.775 1.00 81.25 92 PRO A CA 1
ATOM 683 C C . PRO A 1 92 ? 10.072 11.126 20.059 1.00 81.25 92 PRO A C 1
ATOM 685 O O . PRO A 1 92 ? 9.909 12.150 20.718 1.00 81.25 92 PRO A O 1
ATOM 688 N N . PHE A 1 93 ? 9.947 11.139 18.728 1.00 80.44 93 PHE A N 1
ATOM 689 C CA . PHE A 1 93 ? 9.655 12.359 17.965 1.00 80.44 93 PHE A CA 1
ATOM 690 C C . PHE A 1 93 ? 8.185 12.470 17.538 1.00 80.44 93 PHE A C 1
ATOM 692 O O . PHE A 1 93 ? 7.632 13.574 17.384 1.00 80.44 93 PHE A O 1
ATOM 699 N N . ASN A 1 94 ? 7.527 11.326 17.358 1.00 81.06 94 ASN A N 1
ATOM 700 C CA . ASN A 1 94 ? 6.189 11.258 16.779 1.00 81.06 94 ASN A CA 1
ATOM 701 C C . ASN A 1 94 ? 5.085 10.969 17.799 1.00 81.06 94 ASN A C 1
ATOM 703 O O . ASN A 1 94 ? 3.959 11.429 17.584 1.00 81.06 94 ASN A O 1
ATOM 707 N N . ASP A 1 95 ? 5.400 10.292 18.905 1.00 81.44 95 ASP A N 1
ATOM 708 C CA . ASP A 1 95 ? 4.412 9.871 19.907 1.00 81.44 95 ASP A CA 1
ATOM 709 C C . ASP A 1 95 ? 4.242 10.847 21.078 1.00 81.44 95 ASP A C 1
ATOM 711 O O . ASP A 1 95 ? 3.357 10.665 21.913 1.00 81.44 95 ASP A O 1
ATOM 715 N N . VAL A 1 96 ? 5.014 11.938 21.117 1.00 86.25 96 VAL A N 1
ATOM 716 C CA . VAL A 1 96 ? 4.794 13.010 22.097 1.00 86.25 96 VAL A CA 1
ATOM 717 C C . VAL A 1 96 ? 3.417 13.640 21.868 1.00 86.25 96 VAL A C 1
ATOM 719 O O . VAL A 1 96 ? 3.058 14.001 20.740 1.00 86.25 96 VAL A O 1
ATOM 722 N N . SER A 1 97 ? 2.645 13.803 22.944 1.00 84.06 97 SER A N 1
ATOM 723 C CA . SER A 1 97 ? 1.330 14.446 22.905 1.00 84.06 97 SER A CA 1
ATOM 724 C C . SER A 1 97 ? 1.446 15.890 22.404 1.00 84.06 97 SER A C 1
ATOM 726 O O . SER A 1 97 ? 2.113 16.727 23.008 1.00 84.06 97 SER A O 1
ATOM 728 N N . LYS A 1 98 ? 0.792 16.189 21.278 1.00 89.75 98 LYS A N 1
ATOM 729 C CA . LYS A 1 98 ? 0.748 17.522 20.654 1.00 89.75 98 LYS A CA 1
ATOM 730 C C . LYS A 1 98 ? -0.692 18.022 20.671 1.00 89.75 98 LYS A C 1
ATOM 732 O O . LYS A 1 98 ? -1.609 17.249 20.405 1.00 89.75 98 LYS A O 1
ATOM 737 N N . TYR A 1 99 ? -0.912 19.321 20.889 1.00 89.88 99 TYR A N 1
ATOM 738 C CA . TYR A 1 99 ? -2.262 19.913 20.867 1.00 89.88 99 TYR A CA 1
ATOM 739 C C . TYR A 1 99 ? -3.009 19.639 19.547 1.00 89.88 99 TYR A C 1
ATOM 741 O O . TYR A 1 99 ? -4.212 19.381 19.542 1.00 89.88 99 TYR A O 1
ATOM 749 N N . SER A 1 100 ? -2.276 19.586 18.429 1.00 88.31 100 SER A N 1
ATOM 750 C CA . SER A 1 100 ? -2.811 19.255 17.103 1.00 88.31 100 SER A CA 1
ATOM 751 C C . SER A 1 100 ? -3.388 17.839 16.993 1.00 88.31 100 SER A C 1
ATOM 753 O O . SER A 1 100 ? -4.185 17.577 16.092 1.00 88.31 100 SER A O 1
ATOM 755 N N . ALA A 1 101 ? -3.049 16.925 17.910 1.00 87.31 101 ALA A N 1
ATOM 756 C CA . ALA A 1 101 ? -3.610 15.579 17.936 1.00 87.31 101 ALA A CA 1
ATOM 757 C C . ALA A 1 101 ? -5.134 15.582 18.146 1.00 87.31 101 ALA A C 1
ATOM 759 O O . ALA A 1 101 ? -5.805 14.707 17.603 1.00 87.31 101 ALA A O 1
ATOM 760 N N . LYS A 1 102 ? -5.688 16.596 18.834 1.00 87.38 102 LYS A N 1
ATOM 761 C CA . LYS A 1 102 ? -7.140 16.749 19.053 1.00 87.38 102 LYS A CA 1
ATOM 762 C C . LYS A 1 102 ? -7.936 16.89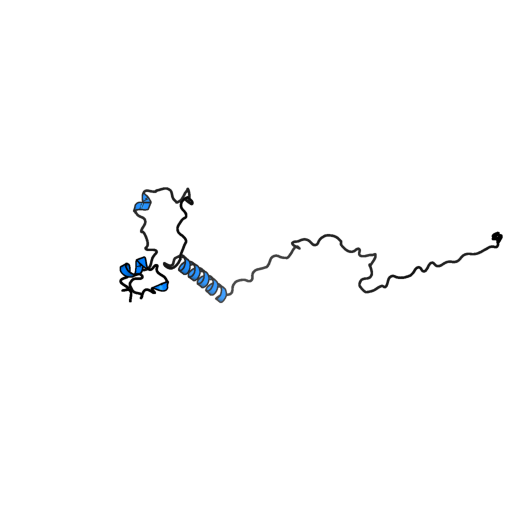4 17.752 1.00 87.38 102 LYS A C 1
ATOM 764 O O . LYS A 1 102 ? -9.096 16.507 17.701 1.00 87.38 102 LYS A O 1
ATOM 769 N N . TYR A 1 103 ? -7.310 17.417 16.699 1.00 90.50 103 TYR A N 1
ATOM 770 C CA . TYR A 1 103 ? -7.953 17.651 15.403 1.00 90.50 103 TYR A CA 1
ATOM 771 C C . TYR A 1 103 ? -7.688 16.531 14.385 1.00 90.50 103 TYR A C 1
ATOM 773 O O . TYR A 1 103 ? -8.135 16.610 13.239 1.00 90.50 103 TYR A O 1
ATOM 781 N N . LYS A 1 104 ? -6.962 15.468 14.764 1.00 86.31 104 LYS A N 1
ATOM 782 C CA . LYS A 1 104 ? -6.701 14.340 13.862 1.00 86.31 104 LYS A CA 1
ATOM 783 C C . LYS A 1 104 ? -7.973 13.509 13.690 1.00 86.31 104 LYS A C 1
ATOM 785 O O . LYS A 1 104 ? -8.464 12.892 14.630 1.00 86.31 104 LYS A O 1
ATOM 790 N N . ARG A 1 105 ? -8.477 13.433 12.456 1.00 83.69 105 ARG A N 1
ATOM 791 C CA . ARG A 1 105 ? -9.588 12.540 12.093 1.00 83.69 105 ARG A CA 1
ATOM 792 C C . ARG A 1 105 ? -9.188 11.077 12.308 1.00 83.69 105 ARG A C 1
ATOM 794 O O . ARG A 1 105 ? -8.330 10.560 11.591 1.00 83.69 105 ARG A O 1
ATOM 801 N N . GLN A 1 106 ? -9.839 10.399 13.252 1.00 79.31 106 GLN A N 1
ATOM 802 C CA . GLN A 1 106 ? -9.701 8.954 13.429 1.00 79.31 106 GLN A CA 1
ATOM 803 C C . GLN A 1 106 ? -10.440 8.227 12.299 1.00 79.31 106 GLN A C 1
ATOM 805 O O . GLN A 1 106 ? -11.668 8.217 12.235 1.00 79.31 106 GLN A O 1
ATOM 810 N N . LYS A 1 107 ? -9.687 7.623 11.376 1.00 76.56 107 LYS A N 1
ATOM 811 C CA . LYS A 1 107 ? -10.259 6.744 10.350 1.00 76.56 107 LYS A CA 1
ATOM 812 C C . LYS A 1 107 ? -10.568 5.386 10.981 1.00 76.56 107 LYS A C 1
ATOM 814 O O . LYS A 1 107 ? -9.706 4.802 11.637 1.00 76.56 107 LYS A O 1
ATOM 819 N N . ARG A 1 108 ? -11.781 4.870 10.764 1.00 68.50 108 ARG A N 1
ATOM 820 C CA . ARG A 1 108 ? -12.150 3.509 11.177 1.00 68.50 108 ARG A CA 1
ATOM 821 C C . ARG A 1 108 ? -11.247 2.515 1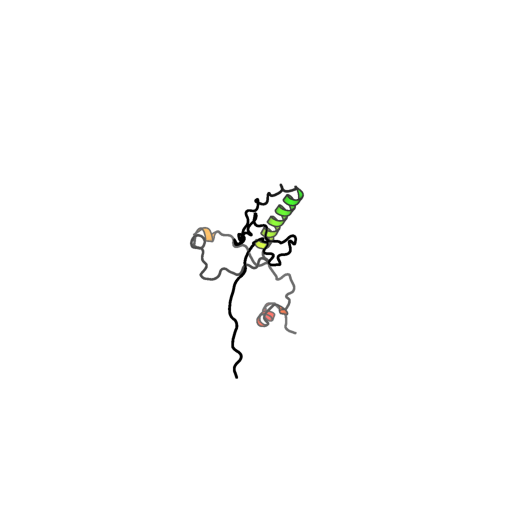0.452 1.00 68.50 108 ARG A C 1
ATOM 823 O O . ARG A 1 108 ? -11.271 2.448 9.228 1.00 68.50 108 ARG A O 1
ATOM 830 N N . ARG A 1 109 ? -10.446 1.769 11.213 1.00 69.50 109 ARG A N 1
ATOM 831 C CA . ARG A 1 109 ? -9.587 0.708 10.669 1.00 69.50 109 ARG A CA 1
ATOM 832 C C . ARG A 1 109 ? -10.376 -0.564 10.368 1.00 69.50 109 ARG A C 1
ATOM 834 O O . ARG A 1 109 ? -10.046 -1.255 9.419 1.00 69.50 109 ARG A O 1
ATOM 841 N N . VAL A 1 110 ? -11.423 -0.838 11.148 1.00 71.62 110 VAL A N 1
ATOM 842 C CA . VAL A 1 110 ? -12.225 -2.062 11.034 1.00 71.62 110 VAL A CA 1
ATOM 843 C C . VAL A 1 110 ? -13.442 -1.805 10.134 1.00 71.62 110 VAL A C 1
ATOM 845 O O . VAL A 1 110 ? -14.173 -0.830 10.376 1.00 71.62 110 VAL A O 1
ATOM 848 N N . PRO A 1 111 ? -13.670 -2.635 9.099 1.00 73.56 111 PRO A N 1
ATOM 849 C CA . PRO A 1 111 ? -14.888 -2.570 8.298 1.00 73.56 111 PRO A CA 1
ATOM 850 C C . PRO A 1 111 ? -16.113 -2.938 9.152 1.00 73.56 111 PRO A C 1
ATOM 852 O O . PRO A 1 111 ? -15.990 -3.630 10.158 1.00 73.56 111 PRO A O 1
ATOM 855 N N . LYS A 1 112 ? -17.311 -2.474 8.774 1.00 74.56 112 LYS A N 1
ATOM 856 C CA . LYS A 1 112 ? -18.551 -2.976 9.390 1.00 74.56 112 LYS A CA 1
ATOM 857 C C . LYS A 1 112 ? -18.766 -4.408 8.897 1.00 74.56 112 LYS A C 1
ATOM 859 O O . LYS A 1 112 ? -18.914 -4.597 7.692 1.00 74.56 112 LYS A O 1
ATOM 864 N N . LEU A 1 113 ? -18.707 -5.382 9.801 1.00 71.69 113 LEU A N 1
ATOM 865 C CA . LEU A 1 113 ? -18.868 -6.803 9.474 1.00 71.69 113 LEU A CA 1
ATOM 866 C C . LEU A 1 113 ? -20.318 -7.288 9.623 1.00 71.69 113 LEU A C 1
ATOM 868 O O . LEU A 1 113 ? -20.628 -8.356 9.113 1.00 71.69 113 LEU A O 1
ATOM 872 N N . ASP A 1 114 ? -21.206 -6.460 10.185 1.00 71.75 114 ASP A N 1
ATOM 873 C CA . ASP A 1 114 ? -22.620 -6.780 10.449 1.00 71.75 114 ASP A CA 1
ATOM 874 C C . ASP A 1 114 ? -23.426 -7.205 9.210 1.00 71.75 114 ASP A C 1
ATOM 876 O O . ASP A 1 114 ? -24.466 -7.837 9.336 1.00 71.75 114 ASP A O 1
ATOM 880 N N . SER A 1 115 ? -22.981 -6.857 7.996 1.00 76.75 115 SER A N 1
ATOM 881 C CA . SER A 1 115 ? -23.676 -7.232 6.758 1.00 76.75 115 SER A CA 1
ATOM 882 C C . SER A 1 115 ? -23.327 -8.630 6.238 1.00 76.75 115 SER A C 1
ATOM 884 O O . SER A 1 115 ? -23.858 -9.033 5.202 1.00 76.75 115 SER A O 1
ATOM 886 N N . ARG A 1 116 ? -22.403 -9.354 6.883 1.00 75.69 116 ARG A N 1
ATOM 887 C CA . ARG A 1 116 ? -21.958 -10.689 6.455 1.00 75.69 116 ARG A C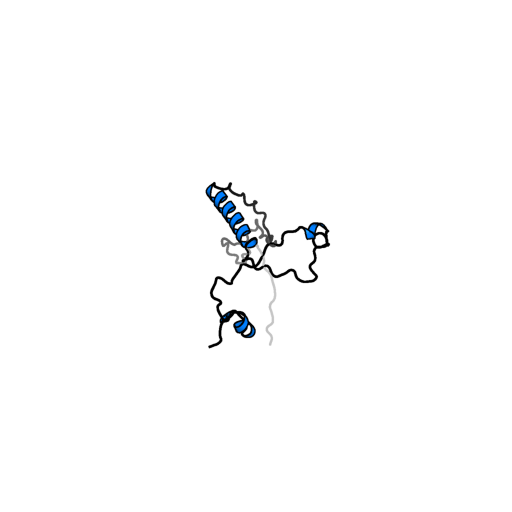A 1
ATOM 888 C C . ARG A 1 116 ? -22.367 -11.733 7.498 1.00 75.69 116 ARG A C 1
ATOM 890 O O . ARG A 1 116 ? -22.290 -11.436 8.684 1.00 75.69 116 ARG A O 1
ATOM 897 N N . PRO A 1 117 ? -22.749 -12.954 7.082 1.00 83.19 117 PRO A N 1
ATOM 898 C CA . PRO A 1 117 ? -23.014 -14.030 8.029 1.00 83.19 117 PRO A CA 1
ATOM 899 C C . PRO A 1 117 ? -21.735 -14.371 8.805 1.00 83.19 117 PRO A C 1
ATOM 901 O O . PRO A 1 117 ? -20.660 -14.512 8.212 1.00 83.19 117 PRO A O 1
ATOM 904 N N . TYR A 1 118 ? -21.853 -14.486 10.126 1.00 80.94 118 TYR A N 1
ATOM 905 C CA . TYR A 1 118 ? -20.760 -14.895 11.002 1.00 80.94 118 TYR A CA 1
ATOM 906 C C . TYR A 1 118 ? -20.569 -16.415 10.935 1.00 80.94 118 TYR A C 1
ATOM 908 O O . TYR A 1 118 ? -21.534 -17.174 10.966 1.00 80.94 118 TYR A O 1
ATOM 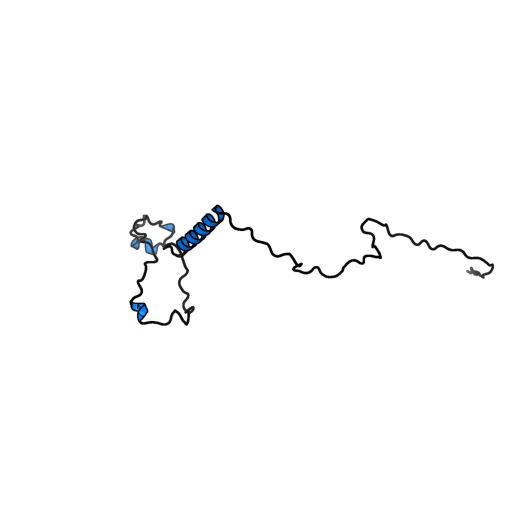916 N N . VAL A 1 119 ? -19.317 -16.868 10.845 1.00 85.56 119 VAL A N 1
ATOM 917 C CA . VAL A 1 119 ? -18.969 -18.295 10.891 1.00 85.56 119 VAL A CA 1
ATOM 918 C C . VAL A 1 119 ? -18.566 -18.642 12.324 1.00 85.56 119 VAL A C 1
ATOM 920 O O . VAL A 1 119 ? -17.528 -18.177 12.794 1.00 85.56 119 VAL A O 1
ATOM 923 N N . LYS A 1 120 ? -19.398 -19.448 12.999 1.00 82.44 120 LYS A N 1
ATOM 924 C CA . LYS A 1 120 ? -19.315 -19.815 14.428 1.00 82.44 120 LYS A CA 1
ATOM 925 C C . LYS A 1 120 ? -17.927 -20.325 14.853 1.00 82.44 120 LYS A C 1
ATOM 927 O O . LYS A 1 120 ? -17.435 -19.951 15.910 1.00 82.44 120 LYS A O 1
ATOM 932 N N . GLU A 1 121 ? -17.264 -21.085 13.982 1.00 86.88 121 GLU A N 1
ATOM 933 C CA . GLU A 1 121 ? -15.965 -21.739 14.224 1.00 86.88 121 GLU A CA 1
ATOM 934 C C . GLU A 1 121 ? -14.793 -20.775 14.472 1.00 86.88 121 GLU A C 1
ATOM 936 O O . GLU A 1 121 ? -13.812 -21.143 15.113 1.00 86.88 121 GLU A O 1
ATOM 941 N N . PHE A 1 122 ? -14.869 -19.541 13.965 1.00 84.12 122 PHE A N 1
ATOM 942 C CA . PHE A 1 122 ? -13.790 -18.560 14.122 1.00 84.12 122 PHE A CA 1
ATOM 943 C C . PHE A 1 122 ? -13.930 -17.697 15.380 1.00 84.12 122 PHE A C 1
ATOM 945 O O . PHE A 1 122 ? -13.058 -16.864 15.641 1.00 84.12 122 PHE A O 1
ATOM 952 N N . PHE A 1 123 ? -15.007 -17.875 16.149 1.00 84.31 123 PHE A N 1
ATOM 953 C CA . PHE A 1 123 ? -15.283 -17.102 17.354 1.00 84.31 123 PHE A CA 1
ATOM 954 C C . PHE A 1 123 ? -15.333 -18.013 18.585 1.00 84.31 123 PHE A C 1
ATOM 956 O O . PHE A 1 123 ? -15.928 -19.087 18.516 1.00 84.31 123 PHE A O 1
ATOM 963 N N . PRO A 1 124 ? -14.748 -17.584 19.717 1.00 90.75 124 PRO A N 1
ATOM 964 C CA . PRO A 1 124 ? -14.949 -18.239 21.004 1.00 90.75 124 PRO A CA 1
ATOM 965 C C . PRO A 1 124 ? -16.436 -18.396 21.341 1.00 90.75 124 PRO A C 1
ATOM 967 O O . PRO A 1 124 ? -17.233 -17.512 21.024 1.00 90.75 124 PRO A O 1
ATOM 970 N N . GLU A 1 125 ? -16.782 -19.483 22.033 1.00 87.94 125 GLU A N 1
ATOM 971 C CA . GLU A 1 125 ? -18.175 -19.836 22.351 1.00 87.94 125 GLU A CA 1
ATOM 972 C C . GLU A 1 125 ? -18.884 -18.758 23.183 1.00 87.94 125 GLU A C 1
ATOM 974 O O . GLU A 1 125 ? -20.051 -18.457 22.951 1.00 87.94 125 GLU A O 1
ATOM 979 N N . GLU A 1 126 ? -18.142 -18.082 24.066 1.00 88.62 126 GLU A N 1
ATOM 980 C CA . GLU A 1 126 ? -18.622 -16.972 24.907 1.00 88.62 126 GLU A CA 1
ATOM 981 C C . GLU A 1 126 ? -19.206 -15.796 24.105 1.00 88.62 126 GLU A C 1
ATOM 983 O O . GLU A 1 126 ? -19.944 -14.973 24.644 1.00 88.62 126 GLU A O 1
ATOM 988 N N . LEU A 1 127 ? -18.855 -15.682 22.820 1.00 86.25 127 LEU A N 1
ATOM 989 C CA . LEU A 1 127 ? -19.296 -14.588 21.961 1.00 86.25 127 LEU A CA 1
ATOM 990 C C . LEU A 1 127 ? -20.521 -14.932 21.112 1.00 86.25 127 LEU A C 1
ATOM 992 O O . LEU A 1 127 ? -21.081 -14.019 20.505 1.00 86.25 127 LEU A O 1
ATOM 996 N N . TRP A 1 128 ? -20.960 -16.192 21.057 1.00 87.50 128 TRP A N 1
ATOM 997 C CA . TRP A 1 128 ? -22.062 -16.603 20.180 1.00 87.50 128 TRP A CA 1
ATOM 998 C C . TRP A 1 128 ? -23.384 -15.908 20.536 1.00 87.50 128 TRP A C 1
ATOM 1000 O O . TRP A 1 128 ? -24.010 -15.322 19.650 1.00 87.50 128 TRP A O 1
ATOM 1010 N N . ASP A 1 129 ? -23.710 -15.824 21.829 1.00 84.94 129 ASP A N 1
ATOM 1011 C CA . ASP A 1 129 ? -24.895 -15.113 22.332 1.00 84.94 129 ASP A CA 1
ATOM 1012 C C . ASP A 1 129 ? -24.879 -13.626 21.945 1.00 84.94 129 ASP A C 1
ATOM 1014 O O . ASP A 1 129 ? -25.883 -13.054 21.522 1.00 84.94 129 ASP A O 1
ATOM 1018 N N . THR A 1 130 ? -23.710 -12.979 22.033 1.00 83.38 130 THR A N 1
ATOM 1019 C CA . THR A 1 130 ? -23.567 -11.551 21.693 1.00 83.38 130 THR A CA 1
ATOM 1020 C C . THR A 1 130 ? -23.666 -11.272 20.195 1.00 83.38 130 THR A C 1
ATOM 1022 O O . THR A 1 130 ? -23.985 -10.152 19.795 1.00 83.38 130 THR A O 1
ATOM 1025 N N . LEU A 1 131 ? -23.394 -12.282 19.366 1.00 78.31 131 LEU A N 1
ATOM 1026 C CA . LEU A 1 131 ? -23.491 -12.212 17.911 1.00 78.31 131 LEU A CA 1
ATOM 1027 C C . LEU A 1 131 ? -24.911 -12.519 17.404 1.00 78.31 131 LEU A C 1
ATOM 1029 O O . LEU A 1 131 ? -25.142 -12.415 16.199 1.00 78.31 131 LEU A O 1
ATOM 1033 N N . GLY A 1 132 ? -25.851 -12.862 18.298 1.00 77.06 132 GLY A N 1
ATOM 1034 C CA . GLY A 1 132 ? -27.217 -13.256 17.939 1.00 77.06 132 GLY A CA 1
ATOM 1035 C C . GLY A 1 132 ? -27.268 -14.582 17.179 1.00 77.06 132 GLY A C 1
ATOM 1036 O O . GLY A 1 132 ? -28.144 -14.776 16.338 1.00 77.06 132 GLY A O 1
ATOM 1037 N N . ILE A 1 133 ? -26.277 -15.448 17.408 1.00 75.50 133 ILE A N 1
ATOM 1038 C CA . ILE A 1 133 ? -26.211 -16.795 16.848 1.00 75.50 133 ILE A CA 1
ATOM 1039 C C . ILE A 1 133 ? -26.721 -17.717 17.949 1.00 75.50 133 ILE A C 1
ATOM 1041 O O . ILE A 1 133 ? -25.952 -18.105 18.827 1.00 75.50 133 ILE A O 1
ATOM 1045 N N . ASP A 1 134 ? -28.017 -18.021 17.925 1.00 68.81 134 ASP A N 1
ATOM 1046 C CA . ASP A 1 134 ? -28.617 -18.924 18.905 1.00 68.81 134 ASP A CA 1
ATOM 1047 C C . ASP A 1 134 ? -27.935 -20.302 18.807 1.00 68.81 134 ASP A C 1
ATOM 1049 O O . ASP A 1 134 ? -27.733 -20.853 17.719 1.00 68.81 134 ASP A O 1
ATOM 1053 N N . GLY A 1 135 ? -27.472 -20.817 19.947 1.00 63.41 135 GLY A N 1
ATOM 1054 C CA . GLY A 1 135 ? -26.845 -22.129 20.029 1.00 63.41 135 GLY A CA 1
ATOM 1055 C C . GLY A 1 135 ? -27.893 -23.232 19.932 1.00 63.41 135 GLY A C 1
ATOM 1056 O O . GLY A 1 135 ? -28.568 -23.495 20.921 1.00 63.41 135 GLY A O 1
ATOM 1057 N N . ASP A 1 136 ? -28.014 -23.860 18.761 1.00 59.84 136 ASP A N 1
ATOM 1058 C CA . ASP A 1 136 ? -28.665 -25.174 18.611 1.00 59.84 136 ASP A CA 1
ATOM 1059 C C . ASP A 1 136 ? -27.887 -26.282 19.348 1.00 59.84 136 ASP A C 1
ATOM 1061 O O . ASP A 1 136 ? -26.628 -26.264 19.288 1.00 59.84 136 ASP A O 1
#

Radius of gyration: 44.24 Å; chains: 1; bounding box: 119×93×47 Å

Sequence (136 aa):
MSRGGRGGFRGGGNFGGGGGGGGGMGGPFGHDPDNPPDYSTTELFPPQPPPVPNPLSKNERHIVARYRLYREKIHNGPLYTVMGKKRGMEDPFNDVSKYSAKYKRQKRRVPKLDSRPYVKEFFPEELWDTLGIDGD

Foldseek 3Di:
DDDDDDDDDDDDDDDDDDDDDDDDDPDVPGQDPVDHDDPDDPDPDDDDDPDDDDDDDPVRVVVVVVVVVVVCCQCVALPNDDDPDPPPPDDPVPRPDDPCVVVDDDDNSHDPCLVDDDDCVVDDPVCCVVNVNDDD

pLDDT: mean 74.68, std 17.86, range [38.19, 98.0]

InterPro domains:
  IPR024661 DNA-directed RNA polymerase III, subunit Rpc31 [PF11705] (28-131)
  IPR024661 DNA-directed RNA polymerase III, subunit Rpc31 [PTHR15367] (9-129)

Organism: NCBI:txid42249